Protein AF-A0A529F980-F1 (afdb_monomer_lite)

Secondary structure (DSSP, 8-state):
----GGG-S-GGG-----B--GGG--TT--------B-SS-SSPPPPS---

Structure (mmCIF, N/CA/C/O backbone):
data_AF-A0A529F980-F1
#
_entry.id   AF-A0A529F980-F1
#
loop_
_atom_site.group_PDB
_atom_site.id
_atom_site.type_symbol
_atom_site.label_atom_id
_atom_site.label_alt_id
_atom_site.label_comp_id
_atom_site.label_asym_id
_atom_site.label_entity_id
_atom_site.label_seq_id
_atom_site.pdbx_PDB_ins_code
_atom_site.Cartn_x
_atom_site.Cartn_y
_atom_site.Cartn_z
_atom_site.occupancy
_atom_site.B_iso_or_equiv
_atom_site.auth_seq_id
_atom_site.auth_comp_id
_atom_site.auth_asym_id
_atom_site.auth_atom_id
_atom_site.pdbx_PDB_model_num
ATOM 1 N N . ILE A 1 1 ? 0.979 2.570 9.423 1.00 66.25 1 ILE A N 1
ATOM 2 C CA . ILE A 1 1 ? 1.324 3.998 9.219 1.00 66.25 1 ILE A CA 1
ATOM 3 C C . ILE A 1 1 ? 1.715 4.132 7.756 1.00 66.25 1 ILE A C 1
ATOM 5 O O . ILE A 1 1 ? 2.460 3.279 7.291 1.00 66.25 1 ILE A O 1
ATOM 9 N N . TYR A 1 2 ? 1.171 5.114 7.039 1.00 67.25 2 TYR A N 1
ATOM 10 C CA . TYR A 1 2 ? 1.554 5.417 5.657 1.00 67.25 2 TYR A CA 1
ATOM 11 C C . TYR A 1 2 ? 2.270 6.763 5.661 1.00 67.25 2 TYR A C 1
ATOM 13 O O . TYR A 1 2 ? 1.824 7.677 6.353 1.00 67.25 2 TYR A O 1
ATOM 21 N N . PHE A 1 3 ? 3.372 6.872 4.927 1.00 68.94 3 PHE A N 1
ATOM 22 C CA . PHE A 1 3 ? 4.133 8.111 4.817 1.00 68.94 3 PHE A CA 1
ATOM 23 C C . PHE A 1 3 ? 4.059 8.653 3.394 1.00 68.94 3 PHE A C 1
ATOM 25 O O . PHE A 1 3 ? 4.047 7.890 2.427 1.00 68.94 3 PHE A O 1
ATOM 32 N N . THR A 1 4 ? 4.049 9.976 3.268 1.00 81.88 4 THR A N 1
ATOM 33 C CA . THR A 1 4 ? 4.137 10.649 1.973 1.00 81.88 4 THR A CA 1
ATOM 34 C C . THR A 1 4 ? 5.599 10.696 1.535 1.00 81.88 4 THR A C 1
ATOM 36 O O . THR A 1 4 ? 6.372 11.493 2.061 1.00 81.88 4 THR A O 1
ATOM 39 N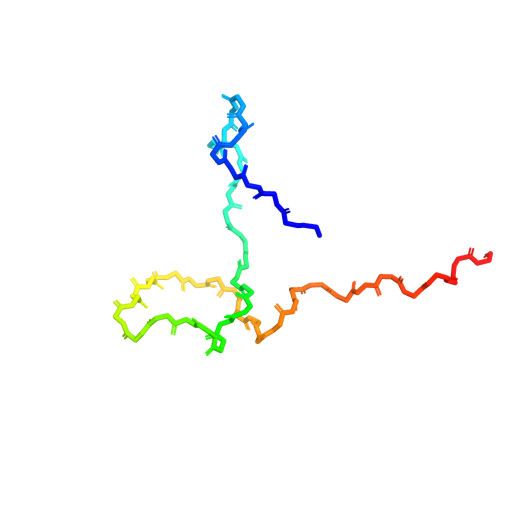 N . LEU A 1 5 ? 5.983 9.858 0.564 1.00 84.06 5 LEU A N 1
ATOM 40 C CA . LEU A 1 5 ? 7.370 9.783 0.072 1.00 84.06 5 LEU A CA 1
ATOM 41 C C . LEU A 1 5 ? 7.886 11.122 -0.477 1.00 84.06 5 LEU A C 1
ATOM 43 O O . LEU A 1 5 ? 9.051 11.444 -0.289 1.00 84.06 5 LEU A O 1
ATOM 47 N N . GLY A 1 6 ? 7.023 11.941 -1.089 1.00 82.94 6 GLY A N 1
ATOM 48 C CA . GLY A 1 6 ? 7.405 13.250 -1.639 1.00 82.94 6 GLY A CA 1
ATOM 49 C C . GLY A 1 6 ? 7.898 14.278 -0.610 1.00 82.94 6 GLY A C 1
ATOM 50 O O . GLY A 1 6 ? 8.368 15.337 -1.006 1.00 82.94 6 GLY A O 1
ATOM 51 N N . ALA A 1 7 ? 7.793 13.979 0.688 1.00 87.69 7 ALA A N 1
ATOM 52 C CA . ALA A 1 7 ? 8.260 14.831 1.781 1.00 87.69 7 ALA A CA 1
ATOM 53 C C . ALA A 1 7 ? 9.533 14.299 2.476 1.00 87.69 7 ALA A C 1
ATOM 55 O O . ALA A 1 7 ? 9.863 14.757 3.566 1.00 87.69 7 ALA A O 1
ATOM 56 N N . MET A 1 8 ? 10.220 13.308 1.898 1.00 90.25 8 MET A N 1
ATOM 57 C CA . MET A 1 8 ? 11.430 12.703 2.471 1.00 90.25 8 MET A CA 1
ATOM 58 C C . MET A 1 8 ? 12.697 13.147 1.732 1.00 90.25 8 MET A C 1
ATOM 60 O O . MET A 1 8 ? 12.662 13.318 0.517 1.00 90.25 8 MET A O 1
ATOM 64 N N . ASP A 1 9 ? 13.830 13.218 2.441 1.00 92.62 9 ASP A N 1
ATOM 65 C CA . ASP A 1 9 ? 15.145 13.506 1.839 1.00 92.62 9 ASP A CA 1
ATOM 66 C C . ASP A 1 9 ? 15.654 12.353 0.950 1.00 92.62 9 ASP A C 1
ATOM 68 O O . ASP A 1 9 ? 16.306 12.578 -0.068 1.00 92.62 9 ASP A O 1
ATOM 72 N N . MET A 1 10 ? 15.350 11.098 1.317 1.00 92.06 10 MET A N 1
ATOM 73 C CA . MET A 1 10 ? 15.785 9.883 0.602 1.00 92.06 10 MET A CA 1
ATOM 74 C C . MET A 1 10 ? 14.608 8.924 0.320 1.00 92.06 10 MET A C 1
ATOM 76 O O . MET A 1 10 ? 14.571 7.805 0.839 1.00 92.06 10 MET A O 1
ATOM 80 N N . PRO A 1 11 ? 13.624 9.31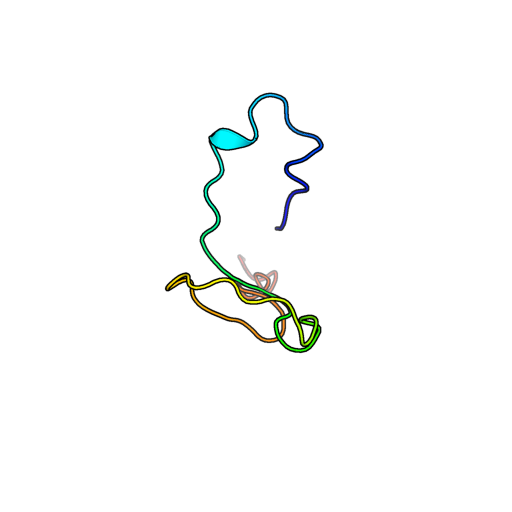7 -0.511 1.00 89.56 11 PRO A N 1
ATOM 81 C CA . PRO A 1 11 ? 12.405 8.531 -0.732 1.00 89.56 11 PRO A CA 1
ATOM 82 C C . PRO A 1 11 ? 12.660 7.180 -1.412 1.00 89.56 11 PRO A C 1
ATOM 84 O O . PRO A 1 11 ? 11.902 6.234 -1.212 1.00 89.56 11 PRO A O 1
ATOM 87 N N . ALA A 1 12 ? 13.749 7.059 -2.178 1.00 90.00 12 ALA A N 1
ATOM 88 C CA . ALA A 1 12 ? 14.100 5.844 -2.915 1.00 90.00 12 ALA A CA 1
ATOM 89 C C . ALA A 1 12 ? 14.413 4.631 -2.016 1.00 90.00 12 ALA A C 1
ATOM 91 O O . ALA A 1 12 ? 14.369 3.493 -2.485 1.00 90.00 12 ALA A O 1
ATOM 92 N N . TYR A 1 13 ? 14.713 4.843 -0.731 1.00 90.81 13 TYR A N 1
ATOM 93 C CA . TYR A 1 13 ? 14.977 3.749 0.212 1.00 90.81 13 TYR A CA 1
A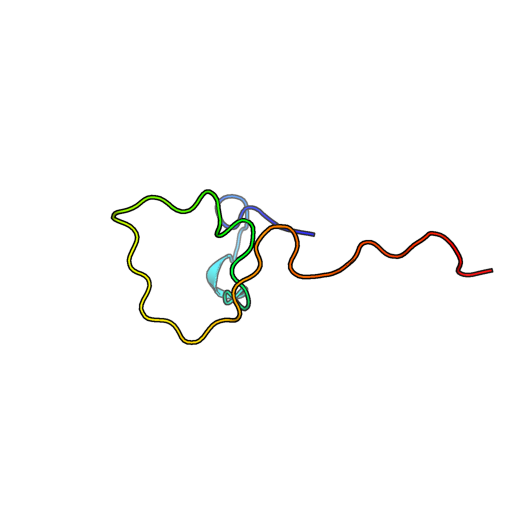TOM 94 C C . TYR A 1 13 ? 13.712 3.004 0.647 1.00 90.81 13 TYR A C 1
ATOM 96 O O . TYR A 1 13 ? 13.797 1.891 1.165 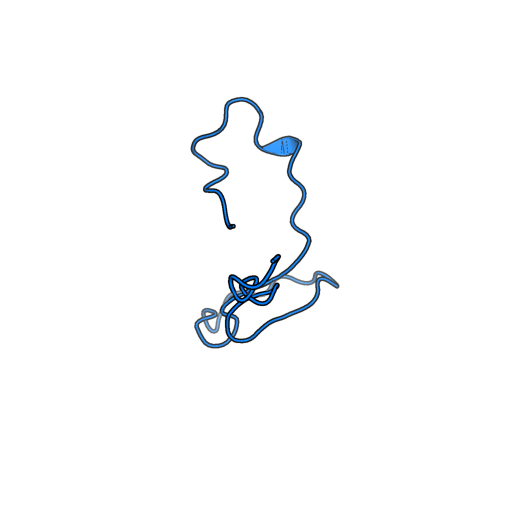1.00 90.81 13 TYR A O 1
ATOM 104 N N . PHE A 1 14 ? 12.534 3.571 0.395 1.00 87.31 14 PHE A N 1
ATOM 105 C CA . PHE A 1 14 ? 11.261 3.004 0.814 1.00 87.31 14 PHE A CA 1
ATOM 106 C C . PHE A 1 14 ? 10.552 2.367 -0.376 1.00 87.31 14 PHE A C 1
ATOM 108 O O . PHE A 1 14 ? 9.742 2.990 -1.062 1.00 87.31 14 PHE A O 1
ATOM 115 N N . LYS A 1 15 ? 10.859 1.092 -0.625 1.00 88.81 15 LYS A N 1
ATOM 116 C CA . LYS A 1 15 ? 10.186 0.319 -1.673 1.00 88.81 15 LYS A CA 1
ATOM 117 C C . LYS A 1 15 ? 8.722 0.048 -1.289 1.00 88.81 15 LYS A C 1
ATOM 119 O O . LYS A 1 15 ? 8.473 -0.373 -0.155 1.00 88.81 15 LYS A O 1
ATOM 124 N N . PRO A 1 16 ? 7.756 0.237 -2.207 1.00 89.06 16 PRO A N 1
ATOM 125 C CA . PRO A 1 16 ? 6.376 -0.178 -1.986 1.00 89.06 16 PRO A CA 1
ATOM 126 C C . PRO A 1 16 ? 6.291 -1.678 -1.703 1.00 89.06 16 PRO A C 1
ATOM 128 O O . PRO A 1 16 ? 6.970 -2.479 -2.341 1.00 89.06 16 PRO A O 1
ATOM 131 N N . THR A 1 17 ? 5.456 -2.053 -0.736 1.00 90.69 17 THR A N 1
ATOM 132 C CA . THR A 1 17 ? 5.275 -3.456 -0.326 1.00 90.69 17 THR A CA 1
ATOM 133 C C . THR A 1 17 ? 3.824 -3.914 -0.379 1.00 90.69 17 THR A C 1
ATOM 135 O O . THR A 1 17 ? 3.583 -5.112 -0.402 1.00 90.69 17 THR A O 1
ATOM 138 N N . HIS A 1 18 ? 2.861 -2.988 -0.381 1.00 91.69 18 HIS A N 1
ATOM 139 C CA . HIS A 1 18 ? 1.432 -3.285 -0.330 1.00 91.69 18 HIS A CA 1
ATOM 140 C C . HIS A 1 18 ? 0.643 -2.183 -1.038 1.00 91.69 18 HIS A C 1
ATOM 142 O O . HIS A 1 18 ? 1.012 -1.008 -0.961 1.00 91.69 18 HIS A O 1
ATOM 148 N N . HIS A 1 19 ? -0.499 -2.549 -1.611 1.00 91.56 19 HIS A N 1
ATOM 149 C CA . HIS A 1 19 ? -1.541 -1.621 -2.040 1.00 91.56 19 HIS A CA 1
ATOM 150 C C . HIS A 1 19 ? -2.665 -1.595 -1.011 1.00 91.56 19 HIS A C 1
ATOM 152 O O . HIS A 1 19 ? -3.233 -2.632 -0.677 1.00 91.56 19 HIS A O 1
ATOM 158 N N . ALA A 1 20 ? -3.011 -0.413 -0.518 1.00 91.75 20 ALA A N 1
ATOM 159 C CA . ALA A 1 20 ? -4.134 -0.189 0.389 1.00 91.75 20 ALA A CA 1
ATOM 160 C C . ALA A 1 20 ? -5.228 0.623 -0.320 1.00 91.75 20 ALA A C 1
ATOM 162 O O . ALA A 1 20 ? -4.942 1.282 -1.316 1.00 91.75 20 ALA A O 1
ATOM 163 N N . HIS A 1 21 ? -6.463 0.595 0.190 1.00 90.38 21 HIS A N 1
ATOM 164 C CA . HIS A 1 21 ? -7.596 1.331 -0.395 1.00 90.38 21 HIS A CA 1
ATOM 165 C C . HIS A 1 21 ? -7.838 1.034 -1.889 1.00 90.38 21 HIS A C 1
ATOM 167 O O . HIS A 1 21 ? -8.193 1.909 -2.675 1.00 90.38 21 HIS A O 1
ATOM 173 N N . VAL A 1 22 ? -7.652 -0.224 -2.313 1.00 90.69 22 VAL A N 1
ATOM 174 C CA . VAL A 1 22 ? -7.777 -0.588 -3.741 1.00 90.69 22 VAL A CA 1
ATOM 175 C C . VAL A 1 22 ? -9.205 -0.475 -4.277 1.00 90.69 22 VAL A 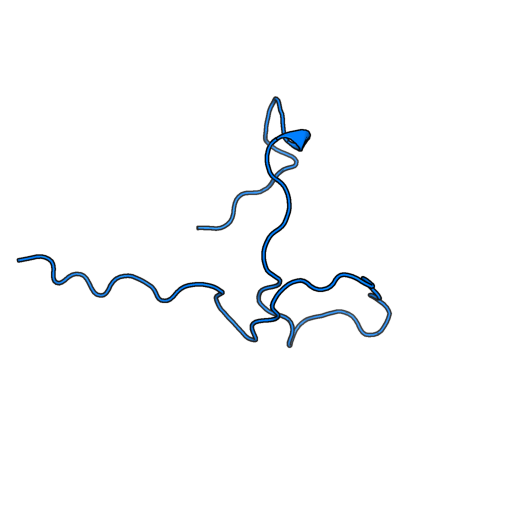C 1
ATOM 177 O O . VAL A 1 22 ? -9.409 -0.477 -5.486 1.00 90.69 22 VAL A O 1
ATOM 180 N N . ARG A 1 23 ? -10.205 -0.357 -3.397 1.00 89.31 23 ARG A N 1
ATOM 181 C CA . ARG A 1 23 ? -11.595 -0.114 -3.801 1.00 89.31 23 ARG A CA 1
ATOM 182 C C . ARG A 1 23 ? -11.765 1.271 -4.427 1.00 89.31 23 ARG A C 1
ATOM 184 O O . ARG A 1 23 ? -12.635 1.458 -5.268 1.00 89.31 23 ARG A O 1
ATOM 191 N N . GLU A 1 24 ? -10.941 2.225 -4.015 1.00 91.62 24 GLU A N 1
ATOM 192 C CA . GLU A 1 24 ? -10.920 3.596 -4.511 1.00 91.62 24 GLU A CA 1
ATOM 193 C C . GLU A 1 24 ? -9.921 3.782 -5.677 1.00 91.62 24 GLU A C 1
ATOM 195 O O . GLU A 1 24 ? -9.679 4.907 -6.116 1.00 91.62 24 GLU A O 1
ATOM 200 N N . GLN A 1 25 ? -9.337 2.691 -6.193 1.00 89.56 25 GLN A N 1
ATOM 201 C CA . GLN A 1 25 ? -8.400 2.727 -7.314 1.00 89.56 25 GLN A CA 1
ATOM 202 C C . GLN A 1 25 ? -9.073 3.256 -8.588 1.00 89.56 25 GLN A C 1
ATOM 204 O O . GLN A 1 25 ? -10.181 2.859 -8.949 1.00 89.56 25 GLN A O 1
ATOM 209 N N . LEU A 1 26 ? -8.368 4.136 -9.303 1.00 90.94 26 LEU A N 1
ATOM 210 C CA . LEU A 1 26 ? -8.860 4.712 -10.551 1.00 90.94 26 LEU A CA 1
ATOM 211 C C . LEU A 1 26 ? -8.962 3.637 -11.651 1.00 90.94 26 LEU A C 1
ATOM 213 O O . LEU A 1 26 ? -8.031 2.841 -11.790 1.00 90.94 26 LEU A O 1
ATOM 217 N N . PRO A 1 27 ? -10.016 3.646 -12.494 1.00 88.50 27 PRO A N 1
ATOM 218 C CA . PRO A 1 27 ? -10.246 2.602 -13.502 1.00 88.50 27 PRO A CA 1
ATOM 219 C C . PRO A 1 27 ? -9.128 2.433 -14.539 1.00 88.50 27 PRO A C 1
ATOM 221 O O . PRO A 1 27 ? -9.011 1.383 -15.158 1.00 88.50 27 PRO A O 1
ATOM 224 N N . PHE A 1 28 ? -8.316 3.468 -14.751 1.00 89.62 28 PHE A N 1
ATOM 225 C CA . PHE A 1 28 ? -7.217 3.458 -15.717 1.00 89.62 28 PHE A CA 1
ATOM 226 C C . PHE A 1 28 ? -5.850 3.152 -15.090 1.00 89.62 28 PHE A C 1
ATOM 228 O O . PHE A 1 28 ? -4.867 3.009 -15.816 1.00 89.62 28 PHE A O 1
ATOM 235 N N . LEU A 1 29 ? -5.756 3.061 -13.758 1.00 87.31 29 LEU A N 1
ATOM 236 C CA . LEU A 1 29 ? -4.494 2.775 -13.086 1.00 87.31 29 LEU A CA 1
ATOM 237 C C . LEU A 1 29 ? -4.175 1.282 -13.205 1.00 87.31 29 LEU A C 1
ATOM 239 O O . LEU A 1 29 ? -4.737 0.465 -12.479 1.00 87.31 29 LEU A O 1
ATOM 243 N N . HIS A 1 30 ? -3.239 0.943 -14.087 1.00 85.81 30 HIS A N 1
ATOM 244 C CA . HIS A 1 30 ? -2.654 -0.391 -14.187 1.00 85.81 30 HIS A CA 1
ATOM 245 C C . HIS A 1 30 ? -1.227 -0.357 -13.643 1.00 85.81 30 HIS A C 1
ATOM 247 O O . HIS A 1 30 ? -0.344 0.259 -14.232 1.00 85.81 30 HIS A O 1
ATOM 253 N N . MET A 1 31 ? -1.011 -1.024 -12.512 1.00 87.81 31 MET A N 1
ATOM 254 C CA . MET A 1 31 ? 0.317 -1.263 -11.947 1.00 87.81 31 MET A CA 1
ATOM 255 C C . MET A 1 31 ? 0.535 -2.777 -11.952 1.00 87.81 31 MET A C 1
ATOM 257 O O . MET A 1 31 ? -0.061 -3.460 -11.112 1.00 87.81 31 MET A O 1
ATOM 261 N N . PRO A 1 32 ? 1.277 -3.311 -12.943 1.00 88.88 32 PRO A 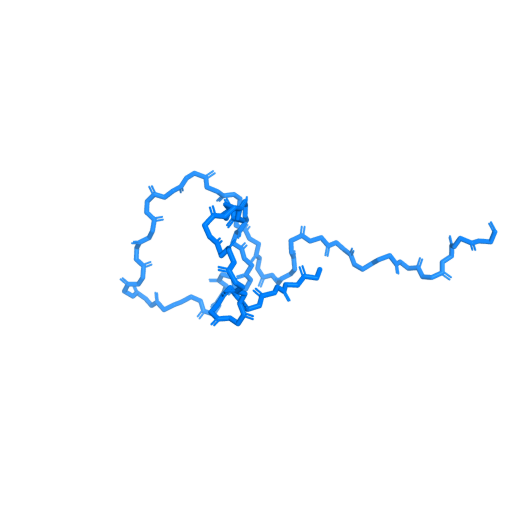N 1
ATOM 262 C CA . PRO A 1 32 ? 1.528 -4.741 -13.088 1.00 88.88 32 PRO A CA 1
ATOM 263 C C . PRO A 1 32 ? 2.633 -5.173 -12.117 1.00 88.88 32 PRO A C 1
ATOM 265 O O . PRO A 1 32 ? 3.724 -5.562 -12.522 1.00 88.88 32 PRO A O 1
ATOM 268 N N . ASP A 1 33 ? 2.358 -5.028 -10.827 1.00 92.00 33 ASP A N 1
ATOM 269 C CA . ASP A 1 33 ? 3.189 -5.538 -9.747 1.00 92.00 33 ASP A CA 1
ATOM 270 C C . ASP A 1 33 ? 2.481 -6.701 -9.036 1.00 92.00 33 ASP A C 1
ATOM 272 O O . ASP A 1 33 ? 1.255 -6.826 -9.078 1.00 92.00 33 ASP A O 1
ATOM 276 N N . ASP A 1 34 ? 3.269 -7.548 -8.375 1.00 93.00 34 ASP A N 1
ATOM 277 C CA . ASP A 1 34 ? 2.774 -8.698 -7.609 1.00 93.00 34 ASP A CA 1
ATOM 278 C C . ASP A 1 34 ? 2.530 -8.345 -6.129 1.00 93.00 34 ASP A C 1
ATOM 280 O O . ASP A 1 34 ? 2.576 -9.208 -5.248 1.00 93.00 34 ASP A O 1
ATOM 284 N N . LEU A 1 35 ? 2.321 -7.060 -5.812 1.00 93.06 35 LEU A N 1
ATOM 285 C CA . LEU A 1 35 ? 2.182 -6.627 -4.425 1.00 93.06 35 LEU A CA 1
ATOM 286 C C . LEU A 1 35 ? 0.791 -6.983 -3.865 1.00 93.06 35 LEU A C 1
ATOM 288 O O . LEU A 1 35 ? -0.221 -6.835 -4.560 1.00 93.06 35 LEU A O 1
ATOM 292 N N . PRO A 1 36 ? 0.694 -7.381 -2.581 1.00 93.50 36 PRO A N 1
ATOM 293 C CA . PRO A 1 36 ? -0.584 -7.637 -1.926 1.00 93.50 36 PRO A CA 1
ATOM 294 C C . PRO A 1 36 ? -1.537 -6.438 -1.991 1.00 93.50 36 PRO A C 1
ATOM 296 O O . PRO A 1 36 ? -1.140 -5.291 -1.771 1.00 93.50 36 PRO A O 1
ATOM 299 N N . ARG A 1 37 ? -2.820 -6.713 -2.249 1.00 92.69 37 ARG A N 1
ATOM 300 C CA . ARG A 1 37 ? -3.878 -5.706 -2.421 1.00 92.69 37 ARG A CA 1
ATOM 301 C C . ARG A 1 37 ? -4.902 -5.781 -1.293 1.00 92.69 37 ARG A C 1
ATOM 303 O O . ARG A 1 37 ? -5.525 -6.816 -1.071 1.00 92.69 37 ARG A O 1
ATOM 310 N N . HIS A 1 38 ? -5.117 -4.658 -0.613 1.00 92.56 38 HIS A N 1
ATOM 311 C CA . HIS A 1 38 ? -6.006 -4.529 0.538 1.00 92.56 38 HIS A CA 1
ATOM 312 C C . HIS A 1 38 ? -7.092 -3.483 0.281 1.00 92.56 38 HIS A C 1
ATOM 314 O O . HIS A 1 38 ? -6.816 -2.361 -0.138 1.00 92.56 38 HIS A O 1
ATOM 320 N N . LEU A 1 39 ? -8.343 -3.820 0.603 1.00 91.25 39 LEU A N 1
ATOM 321 C CA . LEU A 1 39 ? -9.491 -2.925 0.396 1.00 91.25 39 LEU A CA 1
ATOM 322 C C . LEU A 1 39 ? -9.489 -1.689 1.305 1.00 91.25 39 LEU A C 1
ATOM 324 O O . LEU A 1 39 ? -10.103 -0.688 0.961 1.00 91.25 39 LEU A O 1
ATOM 328 N N . LYS A 1 40 ? -8.852 -1.764 2.479 1.00 89.00 40 LYS A N 1
ATOM 329 C CA . LYS A 1 40 ? -8.787 -0.667 3.457 1.00 89.00 40 LYS A CA 1
ATOM 330 C C . LYS A 1 40 ? -7.355 -0.490 3.945 1.00 89.00 40 LYS A C 1
ATOM 332 O O . LYS A 1 40 ? -6.571 0.162 3.275 1.00 89.00 40 LYS A O 1
ATOM 337 N N . THR A 1 41 ? -6.993 -1.105 5.070 1.00 86.94 41 THR A N 1
ATOM 338 C CA . THR A 1 41 ? -5.644 -1.027 5.642 1.00 86.94 41 THR A CA 1
ATOM 339 C C . THR A 1 41 ? -4.855 -2.308 5.376 1.00 86.94 41 THR A C 1
ATOM 341 O O . THR A 1 41 ? -5.433 -3.393 5.364 1.00 86.94 41 THR A O 1
ATOM 344 N N . SER A 1 42 ? -3.539 -2.192 5.168 1.00 85.81 42 SER A N 1
ATOM 345 C CA . SER A 1 42 ? -2.645 -3.349 4.992 1.00 85.81 42 SER A CA 1
ATOM 346 C C . SER A 1 42 ? -2.367 -4.087 6.301 1.00 85.81 42 SER A C 1
ATOM 348 O O . SER A 1 42 ? -2.218 -5.304 6.313 1.00 85.81 42 SER A O 1
ATOM 350 N N . VAL A 1 43 ? -2.348 -3.353 7.415 1.00 83.88 43 VAL A N 1
ATOM 351 C CA . VAL A 1 43 ? -2.160 -3.894 8.762 1.00 83.88 43 VAL A CA 1
ATOM 352 C C . VAL A 1 43 ? -3.328 -3.485 9.666 1.00 83.88 43 VAL A C 1
ATOM 354 O O . VAL A 1 43 ? -3.807 -2.347 9.562 1.00 83.88 43 VAL A O 1
ATOM 357 N N . PRO A 1 44 ? -3.819 -4.375 10.547 1.00 81.75 44 PRO A N 1
ATOM 358 C CA . PRO A 1 44 ? -4.756 -4.001 11.598 1.00 81.75 44 PRO A CA 1
ATOM 359 C C . PRO A 1 44 ? -4.132 -2.967 12.537 1.00 81.75 44 PRO A C 1
ATOM 361 O O . PRO A 1 44 ? -2.926 -2.985 12.793 1.00 81.75 44 PRO A O 1
ATOM 364 N N . ARG A 1 45 ? -4.954 -2.071 13.087 1.00 74.81 45 ARG A N 1
ATOM 365 C CA . ARG A 1 45 ? -4.501 -1.228 14.196 1.00 74.81 45 ARG A CA 1
ATOM 366 C C . ARG A 1 45 ? -4.262 -2.138 15.407 1.00 74.81 45 ARG A C 1
ATOM 368 O O . ARG A 1 45 ? -5.142 -2.948 15.693 1.00 74.81 45 ARG A O 1
ATOM 375 N N . PRO A 1 46 ? -3.141 -2.006 16.134 1.00 78.69 46 PRO A N 1
ATOM 376 C CA . PRO A 1 46 ? -3.008 -2.654 17.428 1.00 78.69 46 PRO A CA 1
ATOM 377 C C . PRO A 1 46 ? -4.166 -2.184 18.313 1.00 78.69 46 PRO A C 1
ATOM 379 O O . PRO A 1 46 ? -4.295 -0.985 18.580 1.00 78.69 46 PRO A O 1
ATOM 382 N N . ASN A 1 47 ? -5.049 -3.100 18.715 1.00 72.81 47 ASN A N 1
ATOM 383 C CA . ASN A 1 47 ? -5.987 -2.826 19.797 1.00 72.81 47 ASN A CA 1
ATOM 384 C C . ASN A 1 47 ? -5.118 -2.527 21.019 1.00 72.81 47 ASN A C 1
ATOM 386 O O . ASN A 1 47 ? -4.205 -3.300 21.292 1.00 72.81 47 ASN A O 1
ATOM 390 N N . GLY A 1 48 ? -5.324 -1.387 21.681 1.00 64.44 48 GLY A N 1
ATOM 391 C CA . GLY A 1 48 ? -4.510 -0.920 22.809 1.00 64.44 48 GLY A CA 1
ATOM 392 C C . GLY A 1 48 ? -4.622 -1.812 24.047 1.00 64.44 48 GLY A C 1
ATOM 393 O O . GLY A 1 48 ? -5.108 -1.380 25.083 1.00 64.44 48 GLY A O 1
ATOM 394 N N . THR A 1 49 ? -4.198 -3.064 23.941 1.00 55.66 49 THR A N 1
ATOM 395 C CA . THR A 1 49 ? -4.152 -4.046 25.016 1.00 55.66 49 THR A CA 1
ATOM 396 C C . THR A 1 49 ? -2.808 -4.747 24.933 1.00 55.66 49 THR A C 1
ATOM 398 O O . THR A 1 49 ? -2.693 -5.917 24.588 1.00 55.66 49 THR A O 1
ATOM 401 N N . GLN A 1 50 ? -1.771 -3.973 25.219 1.00 51.50 50 GLN A N 1
ATOM 402 C CA . GLN A 1 50 ? -0.589 -4.510 25.861 1.00 51.50 50 GLN A CA 1
ATOM 403 C C . GLN A 1 50 ? -0.691 -4.018 27.306 1.00 51.50 50 GLN A C 1
ATOM 405 O O . GLN A 1 50 ? -0.342 -2.876 27.599 1.00 51.50 50 GLN A O 1
ATOM 410 N N . LEU A 1 51 ? -1.355 -4.829 28.137 1.00 41.19 51 LEU A N 1
ATOM 411 C CA . LEU A 1 51 ? -1.204 -4.755 29.590 1.00 41.19 51 LEU A CA 1
ATOM 412 C C . LEU A 1 51 ? 0.133 -5.399 29.956 1.00 41.19 51 LEU A C 1
ATOM 414 O O . LEU A 1 51 ? 0.470 -6.417 29.305 1.00 41.19 51 LEU A O 1
#

Radius of gyration: 14.04 Å; chains: 1; bounding box: 27×24×45 Å

Foldseek 3Di:
DDDDLVPDPCSVVDDDAAAACCVPPDPPDDDPDPHHYYNHDPDDDPPPPPD

pLDDT: mean 84.32, std 11.41, range [41.19, 93.5]

Sequence (51 aa):
IYFTLGAMDMPAYFKPTHHAHVREQLPFLHMPDDLPRHLKTSVPRPNGTQL